Protein AF-A0A7G8EJC9-F1 (afdb_monomer_lite)

Structure (mmCIF, N/CA/C/O backbone):
data_AF-A0A7G8EJC9-F1
#
_entry.id   AF-A0A7G8EJC9-F1
#
loop_
_atom_site.group_PDB
_atom_site.id
_atom_site.type_symbol
_atom_site.label_atom_id
_atom_site.label_alt_id
_atom_site.label_comp_id
_atom_site.label_asym_id
_atom_site.label_entity_id
_atom_site.label_seq_id
_atom_site.pdbx_PDB_ins_code
_atom_site.Cartn_x
_atom_site.Cartn_y
_atom_site.Cartn_z
_atom_site.occupancy
_atom_site.B_iso_or_equiv
_atom_site.auth_seq_id
_atom_site.auth_comp_id
_atom_site.auth_asym_id
_atom_site.auth_atom_id
_atom_site.pdbx_PDB_model_num
ATOM 1 N N . MET A 1 1 ? 4.701 -18.785 -7.103 1.00 34.25 1 MET A N 1
ATOM 2 C CA . MET A 1 1 ? 3.230 -18.838 -7.242 1.00 34.25 1 MET A CA 1
ATOM 3 C C . MET A 1 1 ? 2.729 -17.419 -7.461 1.00 34.25 1 MET A C 1
ATOM 5 O O . MET A 1 1 ? 2.734 -16.652 -6.511 1.00 34.25 1 MET A O 1
ATOM 9 N N . LEU A 1 2 ? 2.383 -17.031 -8.693 1.00 43.31 2 LEU A N 1
ATOM 10 C CA . LEU A 1 2 ? 1.614 -15.799 -8.906 1.00 43.31 2 LEU A CA 1
ATOM 11 C C . LEU A 1 2 ? 0.147 -16.126 -8.609 1.00 43.31 2 LEU A C 1
ATOM 13 O O . LEU A 1 2 ? -0.408 -17.033 -9.234 1.00 43.31 2 LEU A O 1
ATOM 17 N N . SER A 1 3 ? -0.460 -15.452 -7.633 1.00 48.72 3 SER A N 1
ATOM 18 C CA . SER A 1 3 ? -1.888 -15.596 -7.359 1.00 48.72 3 SER A CA 1
ATOM 19 C C . SER A 1 3 ? -2.671 -15.068 -8.565 1.00 48.72 3 SER A C 1
ATOM 21 O O . SER A 1 3 ? -2.556 -13.907 -8.939 1.00 48.72 3 SER A O 1
ATOM 23 N N . ARG A 1 4 ? -3.466 -15.929 -9.210 1.00 57.88 4 ARG A N 1
ATOM 24 C CA . ARG A 1 4 ? -4.429 -15.511 -10.252 1.00 57.88 4 ARG A CA 1
ATOM 25 C C . ARG A 1 4 ? -5.718 -14.924 -9.661 1.00 57.88 4 ARG A C 1
ATOM 27 O O . ARG A 1 4 ? -6.651 -14.614 -10.391 1.00 57.88 4 ARG A O 1
ATOM 34 N N . SER A 1 5 ? -5.786 -14.808 -8.340 1.00 61.09 5 SER A N 1
ATOM 35 C CA . SER A 1 5 ? -6.963 -14.346 -7.616 1.00 61.09 5 SER A CA 1
ATOM 36 C C . SER A 1 5 ? -6.912 -12.829 -7.466 1.00 61.09 5 SER A C 1
ATOM 38 O 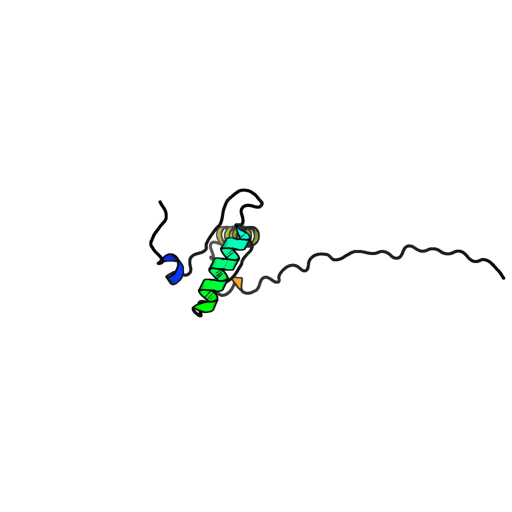O . SER A 1 5 ? -5.985 -12.301 -6.858 1.00 61.09 5 SER A O 1
ATOM 40 N N . HIS A 1 6 ? -7.922 -12.136 -7.989 1.00 67.44 6 HIS A N 1
ATOM 41 C CA . HIS A 1 6 ? -8.102 -10.686 -7.837 1.00 67.44 6 HIS A CA 1
ATOM 42 C C . HIS A 1 6 ? -8.890 -10.311 -6.570 1.00 67.44 6 HIS A C 1
ATOM 44 O O . HIS A 1 6 ? -9.250 -9.156 -6.386 1.00 67.44 6 HIS A O 1
ATOM 50 N N . THR A 1 7 ? -9.164 -11.268 -5.680 1.00 76.88 7 THR A N 1
ATOM 51 C CA . THR A 1 7 ? -9.995 -11.073 -4.480 1.00 76.88 7 THR A CA 1
ATOM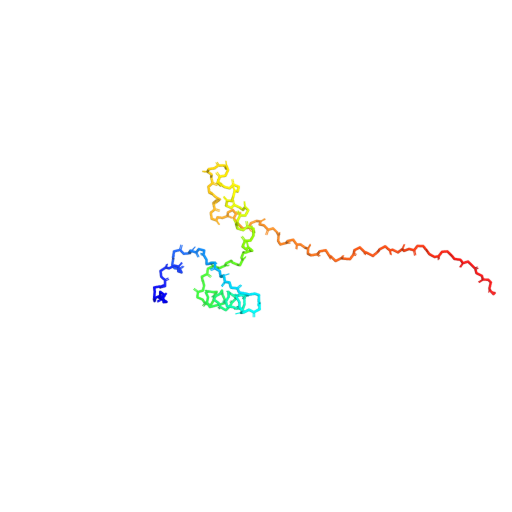 52 C C . THR A 1 7 ? -9.461 -9.975 -3.558 1.00 76.88 7 THR A C 1
ATOM 54 O O . THR A 1 7 ? -10.246 -9.214 -3.003 1.00 76.88 7 THR A O 1
ATOM 57 N N . TRP A 1 8 ? -8.135 -9.821 -3.488 1.00 75.12 8 TRP A N 1
ATOM 58 C CA . TRP A 1 8 ? -7.458 -8.772 -2.718 1.00 75.12 8 TRP A CA 1
ATOM 59 C C . TRP A 1 8 ? -7.860 -7.350 -3.145 1.00 75.12 8 TRP A C 1
ATOM 61 O O . TRP A 1 8 ? -7.880 -6.447 -2.310 1.00 75.12 8 TRP A O 1
ATOM 71 N N . LEU A 1 9 ? -8.229 -7.149 -4.420 1.00 71.75 9 LEU A N 1
ATOM 72 C CA . LEU A 1 9 ? -8.746 -5.867 -4.918 1.00 71.75 9 LEU A CA 1
ATOM 73 C C . LEU A 1 9 ? -10.131 -5.576 -4.337 1.00 71.75 9 LEU A C 1
ATOM 75 O O . LEU A 1 9 ? -10.376 -4.474 -3.862 1.00 71.75 9 LEU A O 1
ATOM 79 N N . VAL A 1 10 ? -11.017 -6.576 -4.330 1.00 75.06 10 VAL A N 1
ATOM 80 C CA . VAL A 1 10 ? -12.386 -6.451 -3.796 1.00 75.06 10 VAL A CA 1
ATOM 81 C C . VAL A 1 10 ? -12.369 -6.261 -2.278 1.00 75.06 10 VAL A C 1
ATOM 83 O O . VAL A 1 10 ? -13.183 -5.525 -1.730 1.00 75.06 10 VAL A O 1
ATOM 86 N N . GLN A 1 11 ? -11.421 -6.903 -1.595 1.00 78.56 11 GLN A N 1
ATOM 87 C CA . GLN A 1 11 ? -11.255 -6.818 -0.143 1.00 78.56 11 GLN A CA 1
ATOM 88 C C . GLN A 1 11 ? -10.480 -5.571 0.312 1.00 78.56 11 GLN A C 1
ATOM 90 O O . GLN A 1 11 ? -10.298 -5.386 1.515 1.00 78.56 11 GLN A O 1
ATOM 95 N N . ALA A 1 12 ? -10.046 -4.719 -0.626 1.00 75.69 12 ALA A N 1
ATOM 96 C CA . ALA A 1 12 ? -9.253 -3.520 -0.362 1.00 75.69 12 ALA A CA 1
ATOM 97 C C . ALA A 1 12 ? -8.030 -3.798 0.537 1.00 75.69 12 ALA A C 1
ATOM 99 O O . ALA A 1 12 ? -7.731 -3.044 1.467 1.00 75.69 12 ALA A O 1
ATOM 100 N N . GLU A 1 13 ? -7.331 -4.907 0.277 1.00 81.62 13 GLU A N 1
ATOM 101 C CA . GLU A 1 13 ? -6.156 -5.294 1.054 1.00 81.62 13 GLU A CA 1
ATOM 102 C C . GLU A 1 13 ? -4.963 -4.359 0.805 1.00 81.62 13 GLU A C 1
ATOM 104 O O . GLU A 1 13 ? -4.776 -3.800 -0.278 1.00 81.62 13 GLU A O 1
ATOM 109 N N . ASN A 1 14 ? -4.103 -4.223 1.817 1.00 81.88 14 ASN A N 1
ATOM 110 C CA . ASN A 1 14 ? -2.881 -3.435 1.703 1.00 81.88 14 ASN A CA 1
ATOM 111 C C . ASN A 1 14 ? -1.822 -4.191 0.888 1.00 81.88 14 ASN A C 1
ATOM 113 O O . ASN A 1 14 ? -1.372 -5.266 1.286 1.00 81.88 14 ASN A O 1
ATOM 117 N N . LEU A 1 15 ? -1.351 -3.588 -0.205 1.00 81.50 15 LEU A N 1
ATOM 118 C CA . LEU A 1 15 ? -0.273 -4.135 -1.026 1.00 81.50 15 LEU A CA 1
ATOM 119 C C . LEU A 1 15 ? 1.093 -3.594 -0.581 1.00 81.50 15 LEU A C 1
ATOM 121 O O . LEU A 1 15 ? 1.346 -2.391 -0.637 1.00 81.50 15 LEU A O 1
ATOM 125 N N . LEU A 1 16 ? 2.002 -4.489 -0.188 1.00 83.75 16 LEU A N 1
ATOM 126 C CA . LEU A 1 16 ? 3.387 -4.146 0.143 1.00 83.75 16 LEU A CA 1
ATOM 127 C C . LEU A 1 16 ? 4.331 -4.659 -0.950 1.00 83.75 16 LEU A C 1
ATOM 129 O O . LEU A 1 16 ? 4.382 -5.853 -1.236 1.00 83.75 16 LEU A O 1
ATOM 133 N N . LEU A 1 17 ? 5.105 -3.748 -1.547 1.00 82.88 17 LEU A N 1
ATOM 134 C CA . LEU A 1 17 ? 6.082 -4.067 -2.589 1.00 82.88 17 LEU A CA 1
ATOM 135 C C . LEU A 1 17 ? 7.505 -4.059 -2.017 1.00 82.88 17 LEU A C 1
ATOM 137 O O . LEU A 1 17 ? 8.006 -3.016 -1.592 1.00 82.88 17 LEU A O 1
ATOM 141 N N . PHE A 1 18 ? 8.184 -5.205 -2.073 1.00 83.69 18 PHE A N 1
ATOM 142 C CA . PHE A 1 18 ? 9.558 -5.380 -1.591 1.00 83.69 18 PHE A CA 1
ATOM 143 C C . PHE A 1 18 ? 10.541 -5.614 -2.746 1.00 83.69 18 PHE A C 1
ATOM 145 O O . PHE A 1 18 ? 10.180 -6.171 -3.779 1.00 83.69 18 PHE A O 1
ATOM 152 N N . GLY A 1 19 ? 11.793 -5.174 -2.583 1.00 85.06 19 GLY A N 1
ATOM 153 C CA . GLY A 1 19 ? 12.870 -5.394 -3.558 1.00 85.06 19 GLY A CA 1
ATOM 154 C C . GLY A 1 19 ? 13.937 -4.288 -3.565 1.00 85.06 19 GLY A C 1
ATOM 155 O O . GLY A 1 19 ? 13.707 -3.224 -2.976 1.00 85.06 19 GLY A O 1
ATOM 156 N N . PRO A 1 20 ? 15.081 -4.492 -4.251 1.00 85.44 20 PRO A N 1
ATOM 157 C CA . PRO A 1 20 ? 16.199 -3.541 -4.306 1.00 85.44 20 PRO A CA 1
ATOM 158 C C . PRO A 1 20 ? 15.788 -2.136 -4.770 1.00 85.44 20 PRO A C 1
ATOM 160 O O . PRO A 1 20 ? 14.757 -1.964 -5.427 1.00 85.44 20 PRO A O 1
ATOM 163 N N . SER A 1 21 ? 16.563 -1.101 -4.431 1.00 86.44 21 SER A N 1
ATOM 164 C CA . SER A 1 21 ? 16.300 0.252 -4.949 1.00 86.44 21 SER A CA 1
ATOM 165 C C . SER A 1 21 ? 16.377 0.270 -6.484 1.00 86.44 21 SER A C 1
ATOM 167 O O . SER A 1 21 ? 17.153 -0.474 -7.071 1.00 86.44 21 SER A O 1
ATOM 169 N N . GLY A 1 22 ? 15.539 1.073 -7.143 1.00 85.19 22 GLY A N 1
ATOM 170 C CA . GLY A 1 22 ? 15.562 1.230 -8.605 1.00 85.19 22 GLY A CA 1
ATOM 171 C C . GLY A 1 22 ? 14.818 0.175 -9.442 1.00 85.19 22 GLY A C 1
ATOM 172 O O . GLY A 1 22 ? 14.591 0.419 -10.617 1.00 85.19 22 GLY A O 1
ATOM 173 N N . VAL A 1 23 ? 14.331 -0.937 -8.874 1.00 88.06 23 VAL A N 1
ATOM 174 C CA . VAL A 1 23 ? 13.640 -2.010 -9.647 1.00 88.06 23 VAL A CA 1
ATOM 175 C C . VAL A 1 23 ? 12.197 -1.687 -10.076 1.00 88.06 23 VAL A C 1
ATOM 177 O O . VAL A 1 23 ? 11.434 -2.576 -10.436 1.00 88.06 23 VAL A O 1
ATOM 180 N N . GLY A 1 24 ? 11.775 -0.425 -9.984 1.00 86.50 24 GLY A N 1
ATOM 181 C CA . GLY A 1 24 ? 10.452 -0.005 -10.459 1.00 86.50 24 GLY A CA 1
ATOM 182 C C . GLY A 1 24 ? 9.271 -0.267 -9.515 1.00 86.50 24 GLY A C 1
ATOM 183 O O . GLY A 1 24 ? 8.134 -0.145 -9.947 1.00 86.50 24 GLY A O 1
ATOM 184 N N . LYS A 1 25 ? 9.481 -0.552 -8.222 1.00 91.00 25 LYS A N 1
ATOM 185 C CA . LYS A 1 25 ? 8.380 -0.770 -7.249 1.00 91.00 25 LYS A CA 1
ATOM 186 C C . LYS A 1 25 ? 7.366 0.382 -7.222 1.00 91.00 25 LYS A C 1
ATOM 188 O O . LYS A 1 25 ? 6.166 0.152 -7.281 1.00 91.00 25 LYS A O 1
ATOM 193 N N . THR A 1 26 ? 7.853 1.624 -7.189 1.00 87.31 26 THR A N 1
ATOM 194 C CA . THR A 1 26 ? 6.995 2.818 -7.228 1.00 87.31 26 THR A CA 1
ATOM 195 C C . THR A 1 26 ? 6.275 2.949 -8.568 1.00 87.31 26 THR A C 1
ATOM 197 O O . THR A 1 26 ? 5.086 3.235 -8.586 1.00 87.31 26 THR A O 1
ATOM 200 N N . HIS A 1 27 ? 6.962 2.674 -9.683 1.00 88.25 27 HIS A N 1
ATOM 201 C CA . HIS A 1 27 ? 6.345 2.685 -11.013 1.00 88.25 27 HIS A CA 1
ATOM 202 C C . HIS A 1 27 ? 5.214 1.654 -11.112 1.00 88.25 27 HIS A C 1
ATOM 204 O O . HIS A 1 27 ? 4.130 1.977 -11.589 1.00 88.25 27 HIS A O 1
ATOM 210 N N . LEU A 1 28 ? 5.433 0.441 -10.597 1.00 87.88 28 LEU A N 1
ATOM 211 C CA . LEU A 1 28 ? 4.421 -0.612 -10.561 1.00 87.88 28 LEU A CA 1
ATOM 212 C C . LEU A 1 28 ? 3.227 -0.227 -9.676 1.00 87.88 28 LEU A C 1
ATOM 214 O O . LEU A 1 28 ? 2.086 -0.393 -10.097 1.00 87.88 28 LEU A O 1
ATOM 218 N N . ALA A 1 29 ? 3.468 0.327 -8.483 1.00 87.06 29 ALA A N 1
ATOM 219 C CA . ALA A 1 29 ? 2.396 0.801 -7.604 1.00 87.06 29 ALA A CA 1
ATOM 220 C C . ALA A 1 29 ? 1.536 1.888 -8.266 1.00 87.06 29 ALA A C 1
ATOM 222 O O . ALA A 1 29 ? 0.308 1.847 -8.169 1.00 87.06 29 ALA A O 1
ATOM 223 N N . ILE A 1 30 ? 2.170 2.835 -8.966 1.00 89.19 30 ILE A N 1
ATOM 224 C CA . ILE A 1 30 ? 1.473 3.876 -9.727 1.00 89.19 30 ILE A CA 1
ATOM 225 C C . ILE A 1 30 ? 0.645 3.237 -10.844 1.00 89.19 30 ILE A C 1
ATOM 227 O O . ILE A 1 30 ? -0.540 3.531 -10.942 1.00 89.19 30 ILE A O 1
ATOM 231 N N . ALA A 1 31 ? 1.217 2.327 -11.637 1.00 89.19 31 ALA A N 1
ATOM 232 C CA . ALA A 1 31 ? 0.492 1.661 -12.720 1.00 89.19 31 ALA A CA 1
ATOM 233 C C . ALA A 1 31 ? -0.759 0.914 -12.221 1.00 89.19 31 ALA A C 1
ATOM 235 O O . ALA A 1 31 ? -1.830 1.050 -12.811 1.00 89.19 31 ALA A O 1
ATOM 236 N N . ILE A 1 32 ? -0.649 0.188 -11.100 1.00 86.75 32 ILE A N 1
ATOM 237 C CA . ILE A 1 32 ? -1.787 -0.489 -10.456 1.00 86.75 32 ILE A CA 1
ATOM 238 C C . ILE A 1 32 ? -2.836 0.534 -10.006 1.00 86.75 32 ILE A C 1
ATOM 240 O O . ILE A 1 32 ? -4.016 0.386 -10.313 1.00 86.75 32 ILE A O 1
ATOM 244 N N . THR A 1 33 ? -2.405 1.599 -9.329 1.00 87.50 33 THR A N 1
ATOM 245 C CA . THR A 1 33 ? -3.298 2.658 -8.833 1.00 87.50 33 THR A CA 1
ATOM 246 C C . THR A 1 33 ? -4.057 3.328 -9.977 1.00 87.50 33 THR A C 1
ATOM 248 O O . THR A 1 33 ? -5.265 3.517 -9.888 1.00 87.50 33 THR A O 1
ATOM 251 N N . MET A 1 34 ? -3.373 3.636 -11.081 1.00 88.94 34 MET A N 1
ATOM 252 C CA . MET A 1 34 ? -3.994 4.219 -12.271 1.00 88.94 34 MET A CA 1
ATOM 253 C C . MET A 1 34 ? -5.038 3.278 -12.883 1.00 88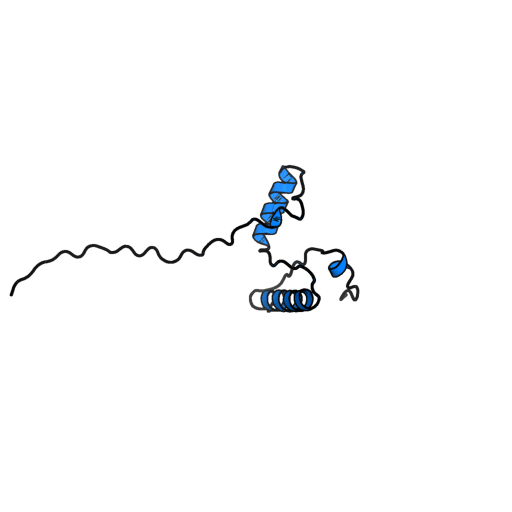.94 34 MET A C 1
ATOM 255 O O . MET A 1 34 ? -6.121 3.730 -13.250 1.00 88.94 34 MET A O 1
ATOM 259 N N . ALA A 1 35 ? -4.751 1.974 -12.949 1.00 88.31 35 ALA A N 1
ATOM 260 C CA . ALA A 1 35 ? -5.704 0.981 -13.441 1.00 88.31 35 ALA A CA 1
ATOM 261 C C . ALA A 1 35 ? -6.952 0.869 -12.548 1.00 88.31 35 ALA A C 1
ATOM 263 O O . ALA A 1 35 ? -8.057 0.719 -13.061 1.00 88.31 35 ALA A O 1
ATOM 264 N N . MET A 1 36 ? -6.795 0.979 -11.228 1.00 86.50 36 MET A N 1
ATOM 265 C CA . MET A 1 36 ? -7.917 0.954 -10.287 1.00 86.50 36 MET A CA 1
ATOM 266 C C . MET A 1 36 ? -8.754 2.242 -10.337 1.00 86.50 36 MET A C 1
ATOM 268 O O . MET A 1 36 ? -9.980 2.166 -10.342 1.00 86.50 36 MET A O 1
ATOM 272 N N . ILE A 1 37 ? -8.117 3.414 -10.455 1.00 88.44 37 ILE A N 1
ATOM 273 C CA . ILE A 1 37 ? -8.817 4.699 -10.649 1.00 88.44 37 ILE A CA 1
ATOM 274 C C . ILE A 1 37 ? -9.656 4.665 -11.931 1.00 88.44 37 ILE A C 1
ATOM 276 O O . ILE A 1 37 ? -10.793 5.127 -11.931 1.00 88.44 37 ILE A O 1
ATOM 280 N N . ALA A 1 38 ? -9.139 4.068 -13.009 1.00 89.81 38 ALA A N 1
ATOM 281 C CA . ALA A 1 38 ? -9.890 3.894 -14.254 1.00 89.81 38 ALA A CA 1
ATOM 282 C C . ALA A 1 38 ? -11.140 2.998 -14.102 1.00 89.81 38 ALA A C 1
ATOM 284 O O . ALA A 1 38 ? -12.020 3.034 -14.957 1.00 89.81 38 ALA A O 1
ATOM 285 N N . GLN A 1 39 ? -11.226 2.212 -13.025 1.00 88.50 39 GLN A N 1
ATOM 286 C CA . GLN A 1 39 ? -12.375 1.371 -12.667 1.00 88.50 39 GLN A CA 1
ATOM 287 C C . GLN A 1 39 ? -13.230 1.983 -11.541 1.00 88.50 39 GLN A C 1
ATOM 289 O O . GLN A 1 39 ? -14.006 1.269 -10.903 1.00 88.50 39 GLN A O 1
ATOM 294 N N . ASP A 1 40 ? -13.065 3.282 -11.268 1.00 87.94 40 ASP A N 1
ATOM 295 C CA . ASP A 1 40 ? -13.751 4.017 -10.195 1.00 87.94 40 ASP A CA 1
ATOM 296 C C . ASP A 1 40 ? -13.532 3.401 -8.796 1.00 87.94 40 ASP A C 1
ATOM 298 O O . ASP A 1 40 ? -14.342 3.543 -7.880 1.00 87.94 40 ASP A O 1
ATOM 302 N N . GLN A 1 41 ? -12.416 2.681 -8.615 1.00 83.75 41 GLN A N 1
ATOM 303 C CA . GLN A 1 41 ? -12.046 2.089 -7.334 1.00 83.75 41 GLN A CA 1
ATOM 304 C C . GLN A 1 41 ? -11.161 3.058 -6.537 1.00 83.75 41 GLN A C 1
ATOM 306 O O . GLN A 1 41 ? -10.099 3.475 -7.019 1.00 83.75 41 GLN A O 1
ATOM 311 N N . PRO A 1 42 ? -11.539 3.411 -5.294 1.00 81.19 42 PRO A N 1
ATOM 312 C CA . PRO A 1 42 ? -10.770 4.343 -4.486 1.00 81.19 42 PRO A CA 1
ATOM 313 C C . PRO A 1 42 ? -9.434 3.723 -4.074 1.00 81.19 42 PRO A C 1
ATOM 315 O O . PRO A 1 42 ? -9.383 2.671 -3.442 1.00 81.19 42 PRO A O 1
ATOM 318 N N . CYS A 1 43 ? -8.343 4.420 -4.385 1.00 80.06 43 CYS A N 1
ATOM 319 C CA . CYS A 1 43 ? -6.985 3.970 -4.095 1.00 80.06 43 CYS A CA 1
ATOM 320 C C . CYS A 1 43 ? -6.198 5.029 -3.337 1.00 80.06 43 CYS A C 1
ATOM 322 O O . CYS A 1 43 ? -6.441 6.229 -3.474 1.00 80.06 43 CYS A O 1
ATOM 324 N N . ARG A 1 44 ? -5.219 4.588 -2.547 1.00 80.00 44 ARG A N 1
ATOM 325 C CA . ARG A 1 44 ? -4.334 5.474 -1.789 1.00 80.00 44 ARG A CA 1
ATOM 326 C C . ARG A 1 44 ? -2.904 4.970 -1.867 1.00 80.00 44 ARG A C 1
ATOM 328 O O . ARG A 1 44 ? -2.630 3.829 -1.511 1.00 80.00 44 ARG A O 1
ATOM 335 N N . PHE A 1 45 ? -1.992 5.857 -2.247 1.00 81.00 45 PHE A N 1
ATOM 336 C CA . PHE A 1 45 ? -0.569 5.634 -2.036 1.00 81.00 45 PHE A CA 1
ATOM 337 C C . PHE A 1 45 ? -0.204 6.046 -0.607 1.00 81.00 45 PHE A C 1
ATOM 339 O O . PHE A 1 45 ? -0.607 7.115 -0.146 1.00 81.00 45 PHE A O 1
ATOM 346 N N . PHE A 1 46 ? 0.519 5.190 0.114 1.00 79.19 46 PHE A N 1
ATOM 347 C CA . PHE A 1 46 ? 0.883 5.443 1.505 1.00 79.19 46 PHE A CA 1
ATOM 348 C C . PHE A 1 46 ? 2.327 4.996 1.767 1.00 79.19 46 PHE A C 1
ATOM 350 O O . PHE A 1 46 ? 2.678 3.865 1.420 1.00 79.19 46 PHE A O 1
ATOM 357 N N . PRO A 1 47 ? 3.186 5.842 2.368 1.00 81.62 47 PRO A N 1
ATOM 358 C CA . PRO A 1 47 ? 4.547 5.444 2.700 1.00 81.62 47 PRO A CA 1
ATOM 359 C C . PRO A 1 47 ? 4.553 4.235 3.638 1.00 81.62 47 PRO A C 1
ATOM 361 O O . PRO A 1 47 ? 3.884 4.235 4.673 1.00 81.62 47 PRO A O 1
ATOM 364 N N . ALA A 1 48 ? 5.357 3.221 3.316 1.00 80.44 48 ALA A N 1
ATOM 365 C CA . ALA A 1 48 ? 5.446 2.009 4.130 1.00 80.44 48 ALA A CA 1
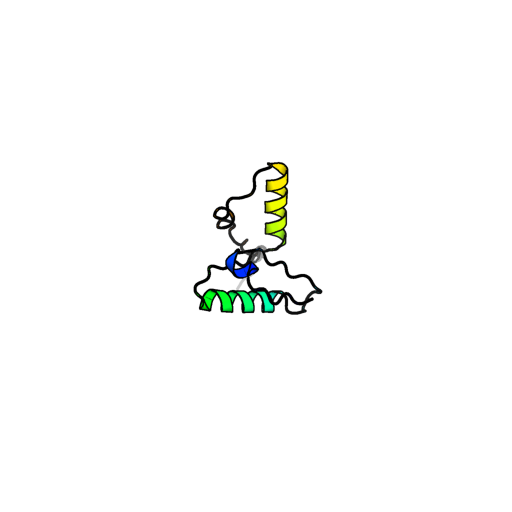ATOM 366 C C . ALA A 1 48 ? 5.868 2.311 5.581 1.00 80.44 48 ALA A C 1
ATOM 368 O O . ALA A 1 48 ? 5.354 1.707 6.516 1.00 80.44 48 ALA A O 1
ATOM 369 N N . THR A 1 49 ? 6.758 3.288 5.784 1.00 82.75 49 THR A N 1
ATOM 370 C CA . THR A 1 49 ? 7.198 3.730 7.116 1.00 82.75 49 THR A CA 1
ATOM 371 C C . THR A 1 49 ? 6.057 4.323 7.937 1.00 82.75 49 THR A C 1
ATOM 373 O O . THR A 1 49 ? 5.900 3.963 9.101 1.00 82.75 49 THR A O 1
ATOM 376 N N . ALA A 1 50 ? 5.221 5.163 7.324 1.00 83.19 50 ALA A N 1
ATOM 377 C CA . ALA A 1 50 ? 4.045 5.726 7.977 1.00 83.19 50 ALA A CA 1
ATOM 378 C C . ALA A 1 50 ? 3.038 4.627 8.354 1.00 83.19 50 ALA A C 1
ATOM 380 O O . ALA A 1 50 ? 2.461 4.671 9.441 1.00 83.19 50 ALA A O 1
ATOM 381 N N . LEU A 1 51 ? 2.867 3.602 7.504 1.00 82.88 51 LEU A N 1
ATOM 382 C CA . LEU A 1 51 ? 1.999 2.455 7.808 1.00 82.88 51 LEU A CA 1
ATOM 383 C C . LEU A 1 51 ? 2.507 1.694 9.025 1.00 82.88 51 LEU A C 1
ATOM 385 O O . LEU A 1 51 ? 1.743 1.404 9.941 1.00 82.88 51 LEU A O 1
ATOM 389 N N . VAL A 1 52 ? 3.806 1.406 9.048 1.00 86.00 52 VAL A N 1
ATOM 390 C CA . VAL A 1 52 ? 4.444 0.698 10.159 1.00 86.00 52 VAL A CA 1
ATOM 391 C C . VAL A 1 52 ? 4.302 1.487 11.458 1.00 86.00 52 VAL A C 1
ATOM 393 O O . VAL A 1 52 ? 3.915 0.904 12.465 1.00 86.00 52 VAL A O 1
ATOM 396 N N . GLN A 1 53 ? 4.533 2.801 11.443 1.00 87.19 53 GLN A N 1
ATOM 397 C CA . GLN A 1 53 ? 4.366 3.650 12.628 1.00 87.19 53 GLN A CA 1
ATOM 398 C C . GLN A 1 53 ? 2.921 3.646 13.143 1.00 87.19 53 GLN A C 1
ATOM 400 O O . GLN A 1 53 ? 2.680 3.513 14.345 1.00 87.19 53 GLN A O 1
ATOM 405 N N . LEU A 1 54 ? 1.954 3.748 12.232 1.00 84.81 54 LEU A N 1
ATOM 406 C CA . LEU A 1 54 ? 0.531 3.719 12.552 1.00 84.81 54 LEU A CA 1
ATOM 407 C C . LEU A 1 54 ? 0.116 2.369 13.162 1.00 84.81 54 LEU A C 1
ATOM 409 O O . LEU A 1 54 ? -0.567 2.343 14.185 1.00 84.81 54 LEU A O 1
ATOM 413 N N . LEU A 1 55 ? 0.599 1.257 12.603 1.00 85.94 55 LEU A N 1
ATOM 414 C CA . LEU A 1 55 ? 0.358 -0.089 13.133 1.00 85.94 55 LEU A CA 1
ATOM 415 C C . LEU A 1 55 ? 1.072 -0.341 14.469 1.00 85.94 55 LEU A C 1
ATOM 417 O O . LEU A 1 55 ? 0.515 -0.990 15.349 1.00 85.94 55 LEU A O 1
ATOM 421 N N . GLN A 1 56 ? 2.284 0.182 14.659 1.00 88.94 56 GLN A N 1
ATOM 422 C CA . GLN A 1 56 ? 3.005 0.085 15.933 1.00 88.94 56 GLN A CA 1
ATOM 423 C C . GLN A 1 56 ? 2.271 0.829 17.049 1.00 88.94 56 GLN A C 1
ATOM 425 O O . GLN A 1 56 ? 2.135 0.298 18.152 1.00 88.94 56 GLN A O 1
ATOM 430 N N . LYS A 1 57 ? 1.747 2.024 16.752 1.00 86.06 57 LYS A N 1
ATOM 431 C CA . LYS A 1 57 ? 0.919 2.789 17.689 1.00 86.06 57 LYS A CA 1
ATOM 432 C C . LYS A 1 57 ? -0.363 2.033 18.040 1.00 86.06 57 LYS A C 1
ATOM 434 O O . LYS A 1 57 ? -0.665 1.884 19.217 1.00 86.06 57 LYS A O 1
ATOM 439 N N . ALA A 1 58 ? -1.048 1.498 17.032 1.00 85.31 58 ALA A N 1
ATOM 440 C CA . ALA A 1 58 ? -2.247 0.681 17.197 1.00 85.31 58 ALA A CA 1
ATOM 441 C C . ALA A 1 58 ? -2.005 -0.570 18.049 1.00 85.31 58 ALA A C 1
ATOM 443 O O . ALA A 1 58 ? -2.808 -0.914 18.908 1.00 85.31 58 ALA A O 1
ATOM 444 N N . LYS A 1 59 ? -0.862 -1.236 17.852 1.00 85.62 59 LYS A N 1
ATOM 445 C CA . LYS A 1 59 ? -0.449 -2.384 18.666 1.00 85.62 59 LYS A CA 1
ATOM 446 C C . LYS A 1 59 ? -0.243 -1.989 20.131 1.00 85.62 59 LYS A C 1
ATOM 448 O O . LYS A 1 59 ? -0.584 -2.769 21.012 1.00 85.62 59 LYS A O 1
ATOM 453 N N . ALA A 1 60 ? 0.313 -0.804 20.388 1.00 86.62 60 ALA A N 1
ATOM 454 C CA . ALA A 1 60 ? 0.514 -0.299 21.744 1.00 86.62 60 ALA A CA 1
ATOM 455 C C . ALA A 1 60 ? -0.806 0.099 22.428 1.00 86.62 60 ALA A C 1
ATOM 457 O O . ALA A 1 60 ? -0.937 -0.096 23.632 1.00 86.62 60 ALA A O 1
ATOM 458 N N . SER A 1 61 ? -1.778 0.621 21.673 1.00 82.88 61 SER A N 1
ATOM 459 C CA . SER A 1 61 ? -3.105 0.990 22.186 1.00 82.88 61 SER A CA 1
ATOM 460 C C . SER A 1 61 ? -4.147 -0.133 22.112 1.00 82.88 61 SER A C 1
ATOM 462 O O . SER A 1 61 ? -5.253 0.060 22.596 1.00 82.88 61 SER A O 1
ATOM 464 N N . LEU A 1 62 ? -3.813 -1.288 21.515 1.00 81.00 62 LEU A N 1
ATOM 465 C CA . LEU A 1 62 ? -4.735 -2.385 21.162 1.00 81.00 62 LEU A CA 1
ATOM 466 C C . LEU A 1 62 ? -5.938 -1.947 20.300 1.00 81.00 62 LEU A C 1
ATOM 468 O O . LEU A 1 62 ? -6.935 -2.659 20.205 1.00 81.00 62 LEU A O 1
ATOM 472 N N . GLU A 1 63 ? -5.826 -0.807 19.621 1.00 81.94 63 GLU A N 1
ATOM 473 C CA . GLU A 1 63 ? -6.886 -0.219 18.802 1.00 81.94 63 GLU A CA 1
ATOM 474 C C . GL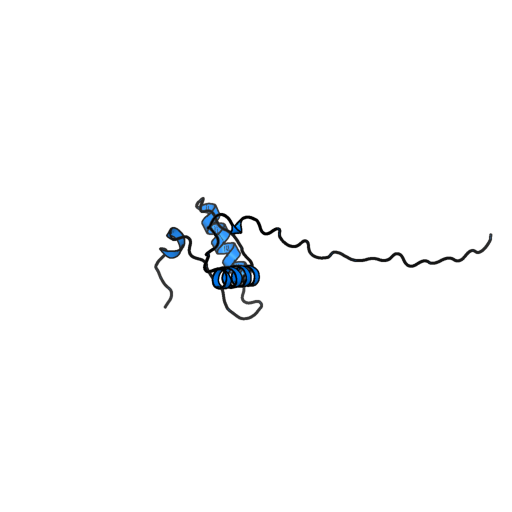U A 1 63 ? -6.395 -0.033 17.371 1.00 81.94 63 GLU A C 1
ATOM 476 O O . GLU A 1 63 ? -5.467 0.734 17.106 1.00 81.94 63 GLU A O 1
ATOM 481 N N . LEU A 1 64 ? -7.030 -0.730 16.427 1.00 75.44 64 LEU A N 1
ATOM 482 C CA . LEU A 1 64 ? -6.733 -0.574 15.009 1.00 75.44 64 LEU A CA 1
ATOM 483 C C . LEU A 1 64 ? -7.309 0.750 14.487 1.00 75.44 64 LEU A C 1
ATOM 485 O O . LEU A 1 64 ? -8.460 1.077 14.782 1.00 75.44 64 LEU A O 1
ATOM 489 N N . PRO A 1 65 ? -6.561 1.511 13.672 1.00 68.25 65 PRO A N 1
ATOM 490 C CA . PRO A 1 65 ? -7.050 2.773 13.147 1.00 68.25 65 PRO A CA 1
ATOM 491 C C . PRO A 1 65 ? -8.216 2.511 12.207 1.00 68.25 65 PRO A C 1
ATOM 493 O O . PRO A 1 65 ? -8.120 1.682 11.300 1.00 68.25 65 PRO A O 1
ATOM 496 N N . ALA A 1 66 ? -9.317 3.230 12.420 1.00 71.94 66 ALA A N 1
ATOM 497 C CA . ALA A 1 66 ? -10.476 3.121 11.552 1.00 71.94 66 ALA A CA 1
ATOM 498 C C . ALA A 1 66 ? -10.060 3.377 10.089 1.00 71.94 66 ALA A C 1
ATOM 500 O O . ALA A 1 66 ? -9.228 4.257 9.841 1.00 71.94 66 ALA A O 1
ATOM 501 N N . PRO A 1 67 ? -10.655 2.686 9.100 1.00 63.72 67 PRO A N 1
ATOM 502 C CA . PRO A 1 67 ? -10.284 2.830 7.688 1.00 63.72 67 PRO A CA 1
ATOM 503 C C . PRO A 1 67 ? -10.377 4.283 7.175 1.00 63.72 67 PRO A C 1
ATOM 505 O O . PRO A 1 67 ? -9.631 4.685 6.285 1.00 63.72 67 PRO A O 1
ATOM 508 N N . GLY A 1 68 ? -11.229 5.120 7.783 1.00 66.06 68 GLY A N 1
ATOM 509 C CA . GLY A 1 68 ? -11.310 6.559 7.501 1.00 66.06 68 GLY A CA 1
ATOM 510 C C . GLY A 1 68 ? -10.228 7.426 8.165 1.00 66.06 68 GLY A C 1
ATOM 511 O O . GLY A 1 68 ? -9.975 8.536 7.702 1.00 66.06 68 GLY A O 1
ATOM 512 N N . SER A 1 69 ? -9.554 6.939 9.210 1.00 65.69 69 SER A N 1
ATOM 513 C CA . SER A 1 69 ? -8.578 7.703 10.003 1.00 65.69 69 SER A CA 1
ATOM 514 C C . SER A 1 69 ? -7.236 7.899 9.294 1.00 65.69 69 SER A C 1
ATOM 516 O O . SER A 1 69 ? -6.497 8.819 9.629 1.00 65.69 69 SER A O 1
ATOM 518 N N . ILE A 1 70 ? -6.914 7.070 8.297 1.00 64.31 70 ILE A N 1
ATOM 519 C CA . ILE A 1 70 ? -5.669 7.178 7.513 1.00 64.31 70 ILE A CA 1
ATOM 520 C C . ILE A 1 70 ? -5.747 8.355 6.516 1.00 64.31 70 ILE A C 1
ATOM 522 O O . ILE A 1 70 ? -4.755 8.742 5.897 1.00 64.31 70 ILE A O 1
ATOM 526 N N . ARG A 1 71 ? -6.923 8.989 6.376 1.00 60.66 71 ARG A N 1
ATOM 527 C CA . ARG A 1 71 ? -7.145 10.115 5.460 1.00 60.66 71 ARG A CA 1
ATOM 528 C C . ARG A 1 71 ? -6.348 11.379 5.804 1.00 60.66 71 ARG A C 1
ATOM 530 O O . ARG A 1 71 ? -6.168 12.193 4.906 1.00 60.66 71 ARG A O 1
ATOM 537 N N . SER A 1 72 ? -5.861 11.530 7.037 1.00 53.09 72 SER A N 1
ATOM 538 C CA . SER A 1 72 ? -5.449 12.824 7.599 1.00 53.09 72 SER A CA 1
ATOM 539 C C . SER A 1 72 ? -3.944 13.069 7.760 1.00 53.09 72 SER A C 1
ATOM 541 O O . SER A 1 72 ? -3.593 14.063 8.385 1.00 53.09 72 SER A O 1
ATOM 543 N N . HIS A 1 73 ? -3.037 12.239 7.229 1.00 47.47 73 HIS A N 1
ATOM 544 C CA . HIS A 1 73 ? -1.607 12.583 7.289 1.00 47.47 73 HIS A CA 1
ATOM 545 C C . HIS A 1 73 ? -1.243 13.600 6.194 1.00 47.47 73 HIS A C 1
ATOM 547 O O . HIS A 1 73 ? -1.269 13.231 5.017 1.00 47.47 73 HIS A O 1
ATOM 553 N N . PRO A 1 74 ? -0.910 14.862 6.541 1.00 44.25 74 PRO A N 1
ATOM 554 C CA . PRO A 1 74 ? -0.396 15.812 5.569 1.00 44.25 74 PRO A CA 1
ATOM 555 C C . PRO A 1 74 ? 0.976 15.319 5.110 1.00 44.25 74 PRO A C 1
ATOM 557 O O . PRO A 1 74 ? 1.854 15.047 5.930 1.00 44.25 74 PRO A O 1
ATOM 560 N N . GLU A 1 75 ? 1.157 15.182 3.799 1.00 49.69 75 GLU A N 1
ATOM 561 C CA . GLU A 1 75 ? 2.479 14.985 3.221 1.00 49.69 75 GLU A CA 1
ATOM 562 C C . GLU A 1 75 ? 3.404 16.092 3.734 1.00 49.69 75 GLU A C 1
ATOM 564 O O . GLU A 1 75 ? 3.158 17.285 3.540 1.00 49.69 75 GLU A O 1
ATOM 569 N N . GLY A 1 76 ? 4.448 15.681 4.455 1.00 44.56 76 GLY A N 1
ATOM 570 C CA . GLY A 1 76 ? 5.484 16.566 4.952 1.00 44.56 76 GLY A CA 1
ATOM 571 C C . GLY A 1 76 ? 6.087 17.336 3.788 1.00 44.56 76 GLY A C 1
ATOM 572 O O . GLY A 1 76 ? 6.811 16.783 2.962 1.00 44.56 76 GLY A O 1
ATOM 573 N N . ARG A 1 77 ? 5.770 18.629 3.745 1.00 41.44 77 ARG A N 1
ATOM 574 C CA . ARG A 1 77 ? 6.449 19.656 2.962 1.00 41.44 77 ARG A CA 1
ATOM 575 C C . ARG A 1 77 ? 7.957 19.431 3.091 1.00 41.44 77 ARG A C 1
ATOM 577 O O . ARG A 1 77 ? 8.522 19.601 4.170 1.00 41.44 77 ARG A O 1
ATOM 584 N N . SER A 1 78 ? 8.595 19.021 1.997 1.00 43.81 78 SER A N 1
ATOM 585 C CA . SER A 1 78 ? 10.049 18.931 1.929 1.00 43.81 78 SER A CA 1
ATOM 586 C C . SER A 1 78 ? 10.644 20.306 2.221 1.00 43.81 78 SER A C 1
ATOM 588 O O . SER A 1 78 ? 10.247 21.317 1.641 1.00 43.81 78 SER A O 1
ATOM 590 N N . SER A 1 79 ? 11.584 20.320 3.158 1.00 48.06 79 SER A N 1
ATOM 591 C CA . SER A 1 79 ? 12.440 21.431 3.551 1.00 48.06 79 SER A CA 1
ATOM 592 C C . SER A 1 79 ? 13.129 22.072 2.340 1.00 48.06 79 SER A C 1
ATOM 594 O O . SER A 1 79 ? 14.167 21.597 1.880 1.00 48.06 79 SER A O 1
ATOM 596 N N . ALA A 1 80 ? 12.576 23.175 1.841 1.00 45.59 80 ALA A N 1
ATOM 597 C CA . ALA A 1 80 ? 13.259 24.055 0.905 1.00 45.59 80 ALA A CA 1
ATOM 598 C C . ALA A 1 80 ? 13.979 25.160 1.690 1.00 45.59 80 ALA A C 1
ATOM 600 O O . ALA A 1 80 ? 13.367 26.130 2.122 1.00 45.59 80 ALA A O 1
ATOM 601 N N . GLY A 1 81 ? 15.288 24.970 1.871 1.00 46.81 81 GLY A N 1
ATOM 602 C CA . GLY A 1 81 ? 16.285 26.039 1.914 1.00 46.81 81 GLY A CA 1
ATOM 603 C C . GLY A 1 81 ? 16.117 27.120 2.979 1.00 46.81 81 GLY A C 1
ATOM 604 O O . GLY A 1 81 ? 15.658 28.220 2.691 1.00 46.81 81 GLY A O 1
ATOM 605 N N . SER A 1 82 ? 16.678 26.862 4.160 1.00 49.03 82 SER A N 1
ATOM 606 C CA . SER A 1 82 ? 17.358 27.911 4.922 1.00 49.03 82 SER A CA 1
ATOM 607 C C . SER A 1 82 ? 18.384 28.587 4.000 1.00 49.03 82 SER A C 1
ATOM 609 O O . SER A 1 82 ? 19.406 27.994 3.653 1.00 49.03 82 SER A O 1
ATOM 611 N N . ARG A 1 83 ? 18.095 29.809 3.545 1.00 48.44 83 ARG A N 1
ATOM 612 C CA . ARG A 1 83 ? 19.108 30.729 3.022 1.00 48.44 83 ARG A CA 1
ATOM 613 C C . ARG A 1 83 ? 19.111 31.980 3.882 1.00 48.44 83 ARG A C 1
ATOM 615 O O . ARG A 1 83 ? 18.317 32.895 3.713 1.00 48.44 83 ARG A O 1
ATOM 622 N N . HIS A 1 84 ? 20.033 31.940 4.828 1.00 53.38 84 HIS A N 1
ATOM 623 C CA . HIS A 1 84 ? 20.596 33.053 5.569 1.00 53.38 84 HIS A CA 1
ATOM 624 C C . HIS A 1 84 ? 21.121 34.130 4.595 1.00 53.38 84 HIS A C 1
ATOM 626 O O . HIS A 1 84 ? 22.027 33.820 3.819 1.00 53.38 84 HIS A O 1
ATOM 632 N N . PRO A 1 85 ? 20.639 35.386 4.603 1.00 46.41 85 PRO A N 1
ATOM 633 C CA . PRO A 1 85 ? 21.409 36.481 4.036 1.00 46.41 85 PRO A CA 1
ATOM 634 C C . PRO A 1 85 ? 22.447 36.904 5.077 1.00 46.41 85 PRO A C 1
ATOM 636 O O . PRO A 1 85 ? 22.157 37.599 6.047 1.00 46.41 85 PRO A O 1
ATOM 639 N N . SER A 1 86 ? 23.671 36.409 4.905 1.00 49.50 86 SER A N 1
ATOM 640 C CA . SER A 1 86 ? 24.843 36.914 5.612 1.00 49.50 86 SER A CA 1
ATOM 641 C C . SER A 1 86 ? 25.073 38.375 5.240 1.00 49.50 86 SER A C 1
ATOM 643 O O . SER A 1 86 ? 25.170 38.724 4.065 1.00 49.50 86 SER A O 1
ATOM 645 N N . SER A 1 87 ? 25.167 39.201 6.275 1.00 48.09 87 SER A N 1
ATOM 646 C CA . SER A 1 87 ? 25.667 40.568 6.263 1.00 48.09 87 SER A CA 1
ATOM 647 C C . SER A 1 87 ? 26.953 40.713 5.447 1.00 48.09 87 SER A C 1
ATOM 649 O O . SER A 1 87 ? 27.953 40.069 5.763 1.00 48.09 87 SER A O 1
ATOM 651 N N . LEU A 1 88 ? 26.964 41.637 4.491 1.00 53.12 88 LEU A N 1
ATOM 652 C CA . LEU A 1 88 ? 28.181 42.297 4.027 1.00 53.12 88 LEU A CA 1
ATOM 653 C C . LEU A 1 88 ? 27.927 43.802 4.057 1.00 53.12 88 LEU A C 1
ATOM 655 O O . LEU A 1 88 ? 27.385 44.397 3.132 1.00 53.12 88 LEU A O 1
ATOM 659 N N . SER A 1 89 ? 28.295 44.389 5.192 1.00 46.59 89 SER A N 1
ATOM 660 C CA . SER A 1 89 ? 28.665 45.793 5.274 1.00 46.59 89 SER A CA 1
ATOM 661 C C . SER A 1 89 ? 30.024 45.961 4.599 1.00 46.59 89 SER A C 1
ATOM 663 O O . SER A 1 89 ? 30.954 45.229 4.939 1.00 46.59 89 SER A O 1
ATOM 665 N N . SER A 1 90 ? 30.145 46.917 3.679 1.00 53.59 90 SER A N 1
ATOM 666 C CA . SER A 1 90 ? 31.264 47.869 3.651 1.00 53.59 90 SER A CA 1
ATOM 667 C C . SER A 1 90 ? 30.975 49.035 2.688 1.00 53.59 90 SER A C 1
ATOM 669 O O . SER A 1 90 ? 30.431 48.802 1.608 1.00 53.59 90 SER A O 1
ATOM 671 N N . PRO A 1 91 ? 31.340 50.276 3.065 1.00 62.22 91 PRO A N 1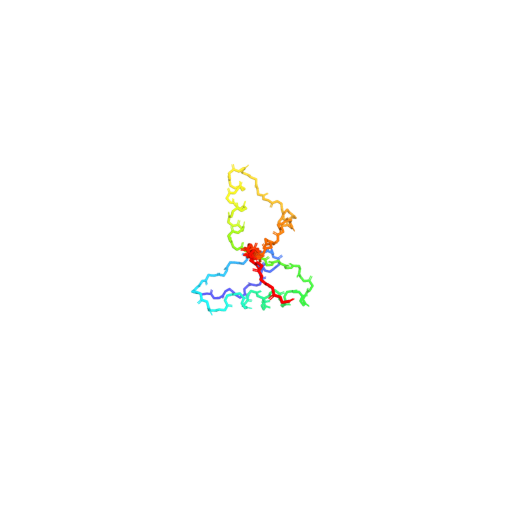
ATOM 672 C CA . PRO A 1 91 ? 31.196 51.488 2.261 1.00 62.22 91 PRO A CA 1
ATOM 673 C C . PRO A 1 91 ? 32.483 51.799 1.473 1.00 62.22 91 PRO A C 1
ATOM 675 O O . PRO A 1 91 ? 33.572 51.547 1.983 1.00 62.22 91 PRO A O 1
ATOM 678 N N . LEU A 1 92 ? 32.389 52.419 0.289 1.00 42.84 92 LEU A N 1
ATOM 679 C CA . LEU A 1 92 ? 33.437 53.323 -0.211 1.00 42.84 92 LEU A CA 1
ATOM 680 C C . LEU A 1 92 ? 32.932 54.238 -1.339 1.00 42.84 92 LEU A C 1
ATOM 682 O O . LEU A 1 92 ? 32.092 53.856 -2.147 1.00 42.84 92 LEU A O 1
ATOM 686 N N . MET A 1 93 ? 33.489 55.446 -1.319 1.00 41.47 93 MET A N 1
ATOM 687 C CA . MET A 1 93 ? 33.260 56.644 -2.123 1.00 41.47 93 MET A CA 1
ATOM 688 C C . MET A 1 93 ? 33.171 56.474 -3.648 1.00 41.47 93 MET A C 1
ATOM 690 O O . MET A 1 93 ? 33.918 55.703 -4.250 1.00 41.47 93 MET A O 1
ATOM 694 N N . SER A 1 94 ? 32.398 57.365 -4.275 1.00 53.47 94 SER A N 1
ATOM 695 C CA . SER A 1 94 ? 32.866 58.289 -5.325 1.00 53.47 94 SER A CA 1
ATOM 696 C C . SER A 1 94 ? 31.983 59.532 -5.339 1.00 53.47 94 SER A C 1
ATOM 698 O O . SER A 1 94 ? 30.759 59.363 -5.147 1.00 53.47 94 SER A O 1
#

Radius of gyration: 22.53 Å; chains: 1; bounding box: 47×77×36 Å

Secondary structure (DSSP, 8-state):
------HHHHTTPPP----STTSSHHHHHHHHHHHHHTTT-------HHHHHHHHHHHHHHT-PPPTTGGGG----------------------

pLDDT: mean 71.89, std 16.7, range [34.25, 91.0]

Sequence (94 aa):
MLSRSHTWLVQAENLLLFGPSGVGKTHLAIAITMAMIAQDQPCRFFPATALVQLLQKAKASLELPAPGSIRSHPEGRSSAGSRHPSSLSSPLMS

Foldseek 3Di:
DPDPDPVCQVVVHDDDDDDDPPPCSVVVVVVVCVVCVVVVHDDDDDDPVVVVVQVVVCVVVVHRDDPCRVVDDDDPDPDDDDDDPDDDDDDDDD